Protein AF-A0A3D3LJ37-F1 (afdb_monomer)

Solvent-accessible surface area (backbone atoms only — not comparable to full-atom values): 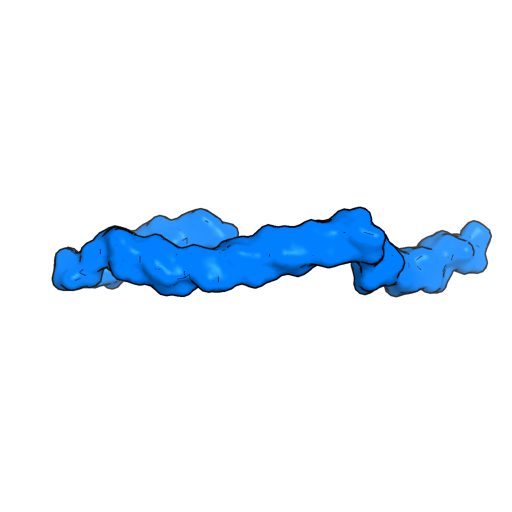3487 Å² total; per-residue (Å²): 114,70,68,61,54,53,53,50,56,76,73,48,57,86,89,60,51,69,67,58,58,52,60,66,46,46,66,58,51,52,52,51,52,50,50,51,52,50,40,69,78,41,49,60,82,73,42,53,61,57,47,66,72,64,66,77,116

Mean predicted aligned error: 5.88 Å

pLDDT: mean 88.25, std 9.01, range [52.41, 97.94]

Structure (mmCIF, N/CA/C/O backbone):
data_AF-A0A3D3LJ37-F1
#
_entry.id   AF-A0A3D3LJ37-F1
#
loop_
_atom_site.group_PDB
_atom_site.id
_atom_site.type_symbol
_atom_site.label_atom_id
_atom_site.label_alt_id
_atom_site.label_comp_id
_atom_site.label_asym_id
_atom_site.label_entity_id
_atom_site.label_seq_id
_atom_site.pdbx_PDB_ins_code
_atom_site.Cartn_x
_atom_site.Cartn_y
_atom_site.Cartn_z
_atom_site.occupancy
_atom_site.B_iso_or_equiv
_atom_site.auth_seq_id
_atom_site.auth_comp_id
_atom_site.auth_asym_id
_atom_site.auth_atom_id
_atom_site.pdbx_PDB_model_num
ATOM 1 N N . PHE A 1 1 ? -4.503 3.664 1.074 1.00 65.31 1 PHE A N 1
ATOM 2 C CA . PHE A 1 1 ? -5.275 2.548 1.666 1.00 65.31 1 PHE A CA 1
ATOM 3 C C . PHE A 1 1 ? -5.373 2.607 3.194 1.00 65.31 1 PHE A C 1
ATOM 5 O O . PHE A 1 1 ? -6.479 2.462 3.693 1.00 65.31 1 PHE A O 1
ATOM 12 N N . GLY A 1 2 ? -4.299 2.905 3.944 1.00 73.19 2 GLY A N 1
ATOM 13 C CA . GLY A 1 2 ? -4.357 2.981 5.420 1.00 73.19 2 GLY A CA 1
ATOM 14 C C . GLY A 1 2 ? -5.378 3.980 5.996 1.00 73.19 2 GLY A C 1
ATOM 15 O O . GLY A 1 2 ? -6.132 3.628 6.894 1.00 73.19 2 GLY A O 1
AT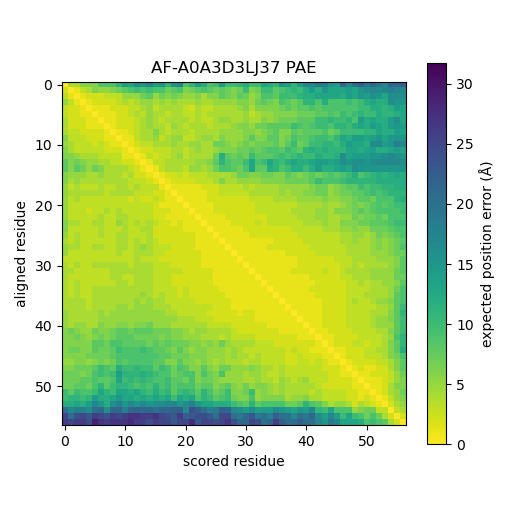OM 16 N N . PHE A 1 3 ? -5.484 5.188 5.427 1.00 79.38 3 PHE A N 1
ATOM 17 C CA . PHE A 1 3 ? -6.448 6.205 5.884 1.00 79.38 3 PHE A CA 1
ATOM 18 C C . PHE A 1 3 ? -7.916 5.757 5.807 1.00 79.38 3 PHE A C 1
ATOM 20 O O . PHE A 1 3 ? -8.689 6.040 6.717 1.00 79.38 3 PHE A O 1
ATOM 27 N N . ALA A 1 4 ? -8.293 5.003 4.769 1.00 84.19 4 ALA A N 1
ATOM 28 C CA . ALA A 1 4 ? -9.652 4.481 4.632 1.00 84.19 4 ALA A CA 1
ATOM 29 C C . ALA A 1 4 ? -9.987 3.454 5.729 1.00 84.19 4 ALA A C 1
ATOM 31 O O . ALA A 1 4 ? -11.119 3.400 6.199 1.00 84.19 4 ALA A O 1
ATOM 32 N N . LEU A 1 5 ? -8.995 2.680 6.186 1.00 83.94 5 LEU A N 1
ATOM 33 C CA . LEU A 1 5 ? -9.162 1.715 7.274 1.00 83.94 5 LEU A CA 1
ATOM 34 C C . LEU A 1 5 ? -9.403 2.411 8.621 1.00 83.94 5 LEU A C 1
ATOM 36 O O . LEU A 1 5 ? -10.243 1.972 9.403 1.00 83.94 5 LEU A O 1
ATOM 40 N N . PHE A 1 6 ? -8.698 3.518 8.875 1.00 82.31 6 PHE A N 1
ATOM 41 C CA . PHE A 1 6 ? -8.907 4.337 10.071 1.00 82.31 6 PHE A CA 1
ATOM 42 C C . PHE A 1 6 ? -10.259 5.052 10.051 1.00 82.31 6 PHE A C 1
ATOM 44 O O . PHE A 1 6 ? -10.927 5.104 11.081 1.00 82.31 6 PHE A O 1
ATOM 51 N N . TYR A 1 7 ? -10.704 5.518 8.881 1.00 85.00 7 TYR A N 1
ATOM 52 C CA . TYR A 1 7 ? -12.051 6.062 8.715 1.00 85.00 7 TYR A CA 1
ATOM 53 C C . TYR A 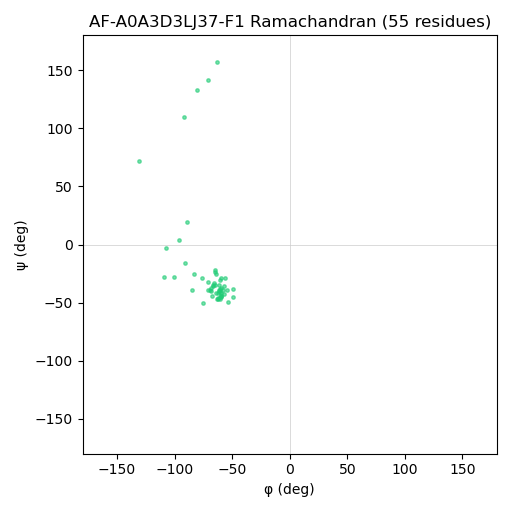1 7 ? -13.128 5.004 8.997 1.00 85.00 7 TYR A C 1
ATOM 55 O O . TYR A 1 7 ? -14.045 5.253 9.776 1.00 85.00 7 TYR A O 1
ATOM 63 N N . LEU A 1 8 ? -12.966 3.789 8.458 1.00 84.25 8 LEU A N 1
ATOM 64 C CA . LEU A 1 8 ? -13.856 2.660 8.748 1.00 84.25 8 LEU A CA 1
ATOM 65 C C . LEU A 1 8 ? -13.860 2.292 10.232 1.00 84.25 8 LEU A C 1
ATOM 67 O O . LEU A 1 8 ? -14.919 1.992 10.773 1.00 84.25 8 LEU A O 1
ATOM 71 N N . ARG A 1 9 ? -12.711 2.349 10.917 1.00 84.62 9 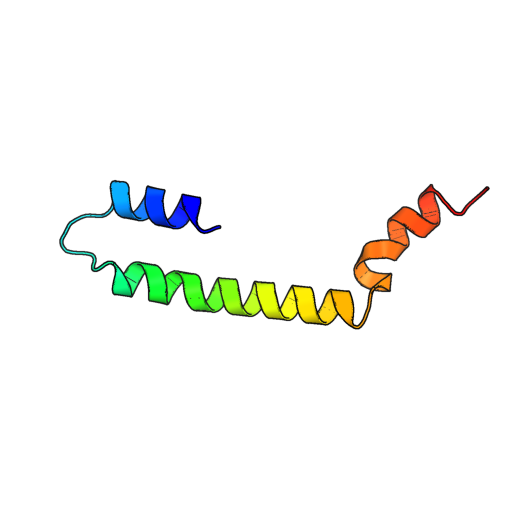ARG A N 1
ATOM 72 C CA . ARG A 1 9 ? -12.667 2.132 12.368 1.00 84.62 9 ARG A CA 1
ATOM 73 C C . ARG A 1 9 ? -13.383 3.242 13.142 1.00 84.62 9 ARG A C 1
ATOM 75 O O . ARG A 1 9 ? -14.004 2.931 14.150 1.00 84.62 9 ARG A O 1
ATOM 82 N N . GLY A 1 10 ? -13.328 4.488 12.671 1.00 85.31 10 GLY A N 1
ATOM 83 C CA . GLY A 1 10 ? -14.006 5.628 13.296 1.00 85.31 10 GLY A CA 1
ATOM 84 C C . GLY A 1 10 ? -15.536 5.532 13.293 1.00 85.31 10 GLY A C 1
ATOM 85 O O . GLY A 1 10 ? -16.172 6.097 14.175 1.00 85.31 10 GLY A O 1
ATOM 86 N N . VAL A 1 11 ? -16.121 4.790 12.347 1.00 87.19 11 VAL A N 1
ATOM 87 C CA . VAL A 1 11 ? -17.577 4.554 12.255 1.00 87.19 11 VAL A CA 1
ATOM 88 C C . VAL A 1 11 ? -17.991 3.127 12.642 1.00 87.19 11 VAL A C 1
ATOM 90 O O . VAL A 1 11 ? -19.178 2.807 12.640 1.00 87.19 11 VAL A O 1
ATOM 93 N N . ALA A 1 12 ? -17.032 2.247 12.949 1.00 87.06 12 ALA A N 1
ATOM 94 C CA . ALA A 1 12 ? -17.306 0.851 13.263 1.00 87.06 12 ALA A CA 1
ATOM 95 C C . ALA A 1 12 ? -17.766 0.684 14.723 1.00 87.06 12 ALA A C 1
ATOM 97 O O . ALA A 1 12 ? -17.096 1.182 15.630 1.00 87.06 12 ALA A O 1
ATOM 98 N N . PRO A 1 13 ? -18.846 -0.077 14.976 1.00 85.12 13 PRO A N 1
ATOM 99 C CA . PRO A 1 13 ? -19.328 -0.334 16.329 1.00 85.12 13 PRO A CA 1
ATOM 100 C C . PRO A 1 13 ? -18.298 -1.104 17.173 1.00 85.12 13 PRO A C 1
ATOM 102 O O . PRO A 1 13 ? -17.443 -1.823 16.645 1.00 85.12 13 PRO A O 1
ATOM 105 N N . ASP A 1 14 ? -18.400 -0.994 18.500 1.00 83.06 14 ASP A N 1
ATOM 106 C CA . ASP A 1 14 ? -17.472 -1.631 19.456 1.00 83.06 14 ASP A CA 1
ATOM 107 C C . ASP A 1 14 ? -17.515 -3.164 19.435 1.00 83.06 14 ASP A C 1
ATOM 109 O O . ASP A 1 14 ? -16.545 -3.830 19.801 1.00 83.06 14 ASP A O 1
ATOM 113 N N . SER A 1 15 ? -18.616 -3.739 18.945 1.00 86.75 15 SER A N 1
ATOM 114 C CA . SER A 1 15 ? -18.743 -5.176 18.691 1.00 86.75 15 SER A CA 1
ATOM 115 C C . SER A 1 15 ? -17.803 -5.675 17.589 1.00 86.75 15 SER A C 1
ATOM 117 O O . SER A 1 15 ? -17.452 -6.857 17.572 1.00 86.75 15 SER A O 1
ATOM 119 N N . LEU A 1 16 ? -17.366 -4.792 16.683 1.00 87.44 16 LEU A N 1
ATOM 120 C CA . LEU A 1 16 ? -16.436 -5.122 15.614 1.00 87.44 16 LEU A CA 1
ATOM 121 C C . LEU A 1 16 ? -15.009 -4.853 16.082 1.00 87.44 16 LEU A C 1
ATOM 123 O O . LEU A 1 16 ? -14.576 -3.707 16.211 1.00 87.44 16 LEU A O 1
ATOM 127 N N . LYS A 1 17 ? -14.238 -5.916 16.300 1.00 88.25 17 LYS A N 1
ATOM 128 C CA . LYS A 1 17 ? -12.849 -5.779 16.736 1.00 88.25 17 LYS A CA 1
ATOM 129 C C . LYS A 1 17 ? -11.995 -5.231 15.601 1.00 88.25 17 LYS A C 1
ATOM 131 O O . LYS A 1 17 ? -12.096 -5.669 14.455 1.00 88.25 17 LYS A O 1
ATOM 136 N N . THR A 1 18 ? -11.049 -4.363 15.943 1.00 86.12 18 THR A N 1
ATOM 137 C CA . THR A 1 18 ? -10.024 -3.853 15.022 1.00 86.12 18 THR A CA 1
ATOM 138 C C . THR A 1 18 ? -9.330 -4.985 14.250 1.00 86.12 18 THR A C 1
ATOM 140 O O . THR A 1 18 ? -9.122 -4.878 13.046 1.00 86.12 18 THR A O 1
ATOM 143 N N . SER A 1 19 ? -9.070 -6.131 14.888 1.00 88.38 19 SER A N 1
ATOM 144 C CA . SER A 1 19 ? -8.474 -7.306 14.235 1.00 88.38 19 SER A CA 1
ATOM 145 C C . SER A 1 19 ? -9.307 -7.886 13.084 1.00 88.38 19 SER A C 1
ATOM 147 O O . SER A 1 19 ? -8.732 -8.413 12.134 1.00 88.38 19 SER A O 1
ATOM 149 N N . GLN A 1 20 ? -10.639 -7.781 13.126 1.00 89.88 20 GLN A N 1
ATOM 150 C CA . GLN A 1 20 ? -11.518 -8.232 12.040 1.00 89.88 20 GLN A CA 1
ATOM 151 C C . GLN A 1 20 ? -11.399 -7.306 10.826 1.00 89.88 20 GLN A C 1
ATOM 153 O O . GLN A 1 20 ? -11.321 -7.781 9.696 1.00 89.88 20 GLN A O 1
ATOM 158 N N . ILE A 1 21 ? -11.289 -6.000 11.076 1.00 88.25 21 ILE A N 1
ATOM 159 C CA . ILE A 1 21 ? -11.064 -4.981 10.046 1.00 88.25 21 ILE A CA 1
ATOM 160 C C . ILE A 1 21 ? -9.710 -5.218 9.352 1.00 88.25 21 ILE A C 1
ATOM 162 O O . ILE A 1 21 ? -9.640 -5.266 8.124 1.00 88.25 21 ILE A O 1
ATOM 166 N N . TYR A 1 22 ? -8.645 -5.462 10.126 1.00 88.25 22 TYR A N 1
ATOM 167 C CA . TYR A 1 22 ? -7.323 -5.776 9.568 1.00 88.25 22 TYR A CA 1
ATOM 168 C C . TYR A 1 22 ? -7.310 -7.094 8.784 1.00 88.25 22 TYR A C 1
ATOM 170 O O . TYR A 1 22 ? -6.744 -7.158 7.696 1.00 88.25 22 TYR A O 1
ATOM 178 N N . ARG A 1 23 ? -7.969 -8.146 9.278 1.00 91.19 23 ARG A N 1
ATOM 179 C CA . ARG A 1 23 ? -8.074 -9.415 8.537 1.00 91.19 23 ARG A CA 1
ATOM 180 C C . ARG A 1 23 ? -8.796 -9.255 7.201 1.00 91.19 23 ARG A C 1
ATOM 182 O O . ARG A 1 23 ? -8.401 -9.909 6.244 1.00 91.19 23 ARG A O 1
ATOM 189 N N . GLY A 1 24 ? -9.799 -8.380 7.123 1.00 90.75 24 GLY A N 1
ATOM 190 C CA . GLY A 1 24 ? -10.503 -8.088 5.874 1.00 90.75 24 GLY A CA 1
ATOM 191 C C . GLY A 1 24 ? -9.634 -7.379 4.831 1.00 90.75 24 GLY A C 1
ATOM 192 O O . GLY A 1 24 ? -9.756 -7.664 3.644 1.00 90.75 24 GLY A O 1
ATOM 193 N N . VAL A 1 25 ? -8.726 -6.491 5.253 1.00 91.56 25 VAL A N 1
ATOM 194 C CA . VAL A 1 25 ? -7.880 -5.728 4.315 1.00 91.56 25 VAL A CA 1
ATOM 195 C C . VAL A 1 25 ? -6.639 -6.499 3.851 1.00 91.56 25 VAL A C 1
ATOM 197 O O . VAL A 1 25 ? -6.139 -6.247 2.756 1.00 91.56 25 VAL A O 1
ATOM 200 N N . ILE A 1 26 ? -6.147 -7.457 4.646 1.00 93.44 26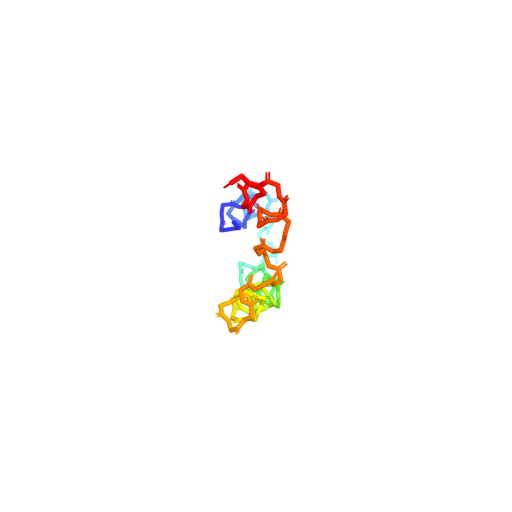 ILE A N 1
ATOM 201 C CA . ILE A 1 26 ? -4.920 -8.218 4.351 1.00 93.44 26 ILE A CA 1
ATOM 202 C C . ILE A 1 26 ? -4.929 -8.878 2.956 1.00 93.44 26 ILE A C 1
ATOM 204 O O . ILE A 1 26 ? -3.961 -8.666 2.225 1.00 93.44 26 ILE A O 1
ATOM 208 N N . PRO A 1 27 ? -5.975 -9.615 2.525 1.00 94.50 27 PRO A N 1
ATOM 209 C CA . PRO A 1 27 ? -5.998 -10.239 1.200 1.00 94.50 27 PRO A CA 1
ATOM 210 C C . PRO A 1 27 ? -5.833 -9.226 0.064 1.00 94.50 27 PRO A C 1
ATOM 212 O O . PRO A 1 27 ? -5.109 -9.473 -0.896 1.00 94.50 27 PRO A O 1
ATOM 215 N N . PHE A 1 28 ? -6.456 -8.054 0.201 1.00 92.56 28 PHE A N 1
ATOM 216 C CA . PHE A 1 28 ? -6.354 -6.988 -0.787 1.00 92.56 28 PHE A CA 1
ATOM 217 C C . PHE A 1 28 ? -4.937 -6.406 -0.847 1.00 92.56 28 PHE A C 1
ATOM 219 O O . PHE A 1 28 ? -4.384 -6.250 -1.932 1.00 92.56 28 PHE A O 1
ATOM 226 N N . VAL A 1 29 ? -4.310 -6.160 0.308 1.00 93.88 29 VAL A N 1
ATOM 227 C CA . VAL A 1 29 ? -2.919 -5.677 0.377 1.00 93.88 29 VAL A CA 1
ATOM 228 C C . VAL A 1 29 ? -1.950 -6.686 -0.241 1.00 93.88 29 VAL A C 1
ATOM 230 O O . VAL A 1 29 ? -1.042 -6.288 -0.967 1.00 93.88 29 VAL A O 1
ATOM 233 N N . ILE A 1 30 ? -2.158 -7.985 -0.014 1.00 96.81 30 ILE A N 1
ATOM 234 C CA . ILE A 1 30 ? -1.342 -9.042 -0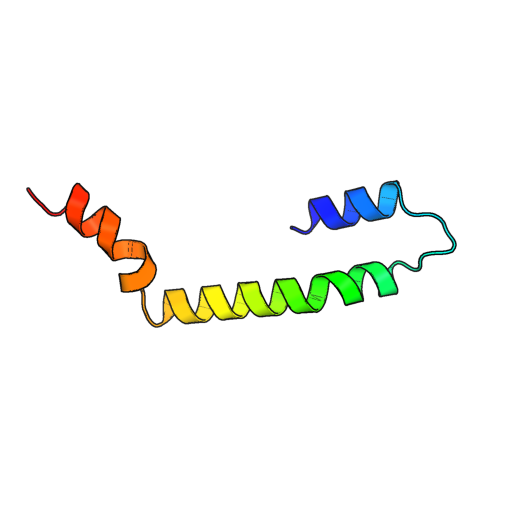.628 1.00 96.81 30 ILE A CA 1
ATOM 235 C C . ILE A 1 30 ? -1.441 -8.980 -2.156 1.00 96.81 30 ILE A C 1
ATOM 237 O O . ILE A 1 30 ? -0.412 -8.988 -2.828 1.00 96.81 30 ILE A O 1
ATOM 241 N N . ILE A 1 31 ? -2.654 -8.859 -2.706 1.00 96.56 31 ILE A N 1
ATOM 242 C CA . ILE A 1 31 ? -2.861 -8.732 -4.158 1.00 96.56 31 ILE A CA 1
ATOM 243 C C . ILE A 1 31 ? -2.170 -7.475 -4.698 1.00 96.56 31 ILE A C 1
ATOM 245 O O . ILE A 1 31 ? -1.541 -7.531 -5.752 1.00 96.56 31 ILE A O 1
ATOM 249 N N . GLN A 1 32 ? -2.235 -6.353 -3.978 1.00 94.31 32 GLN A N 1
ATOM 250 C CA . GLN A 1 32 ? -1.566 -5.117 -4.389 1.00 94.31 32 GLN A CA 1
ATOM 251 C C . GLN A 1 32 ? -0.046 -5.259 -4.432 1.00 94.31 32 GLN A C 1
ATOM 253 O O . GLN A 1 32 ? 0.575 -4.860 -5.415 1.00 94.31 32 GLN A O 1
ATOM 258 N N . ILE A 1 33 ? 0.553 -5.841 -3.390 1.00 97.00 33 ILE A N 1
ATOM 259 C CA . ILE A 1 33 ? 2.000 -6.085 -3.342 1.00 97.00 33 ILE A CA 1
ATOM 260 C C . ILE A 1 33 ? 2.408 -7.045 -4.462 1.00 97.00 33 ILE A C 1
ATOM 262 O O . ILE A 1 33 ? 3.403 -6.803 -5.140 1.00 97.00 33 ILE A O 1
ATOM 266 N N . PHE A 1 34 ? 1.620 -8.095 -4.699 1.00 97.88 34 PHE A N 1
ATOM 267 C CA . PHE A 1 34 ? 1.847 -9.014 -5.809 1.00 97.88 34 PHE A CA 1
ATOM 268 C C . PHE A 1 34 ? 1.799 -8.296 -7.164 1.00 97.88 34 PHE A C 1
ATOM 270 O O . PHE A 1 34 ? 2.695 -8.477 -7.982 1.00 97.88 34 PHE A O 1
ATOM 277 N N . MET A 1 35 ? 0.810 -7.426 -7.389 1.00 96.88 35 MET A N 1
ATOM 278 C CA . MET A 1 35 ? 0.738 -6.620 -8.609 1.00 96.88 35 MET A CA 1
ATOM 279 C C . MET A 1 35 ? 1.960 -5.715 -8.775 1.00 96.88 35 MET A C 1
ATOM 281 O O . MET A 1 35 ? 2.521 -5.658 -9.865 1.00 96.88 35 MET A O 1
ATOM 285 N N . LEU A 1 36 ? 2.400 -5.040 -7.709 1.00 96.31 36 LEU A N 1
ATOM 286 C CA . LEU A 1 36 ? 3.614 -4.221 -7.752 1.00 96.31 36 LEU A CA 1
ATOM 287 C C .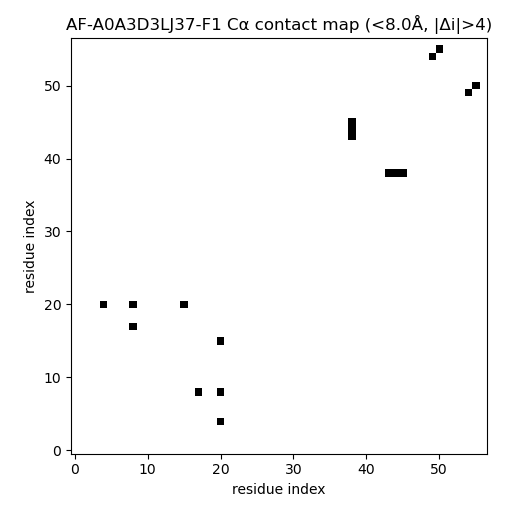 LEU A 1 36 ? 4.838 -5.059 -8.121 1.00 96.31 36 LEU A C 1
ATOM 289 O O . LEU A 1 36 ? 5.637 -4.632 -8.947 1.00 96.31 36 LEU A O 1
ATOM 293 N N . PHE A 1 37 ? 4.960 -6.263 -7.561 1.00 97.94 37 PHE A N 1
ATOM 294 C CA . PHE A 1 37 ? 6.039 -7.181 -7.909 1.00 97.94 37 PHE A CA 1
ATOM 295 C C . PHE A 1 37 ? 6.006 -7.558 -9.396 1.00 97.94 37 PHE A C 1
ATOM 297 O O . PHE A 1 37 ? 7.029 -7.484 -10.072 1.00 97.94 37 PHE A O 1
ATOM 304 N N . VAL A 1 38 ? 4.826 -7.887 -9.929 1.00 97.38 38 VAL A N 1
ATOM 305 C CA . VAL A 1 38 ? 4.648 -8.178 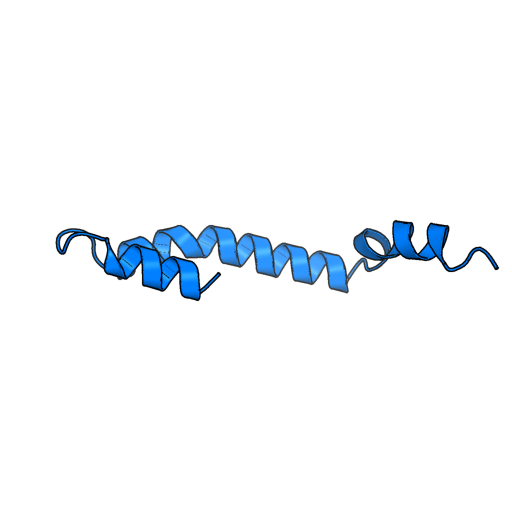-11.359 1.00 97.38 38 VAL A CA 1
ATOM 306 C C . VAL A 1 38 ? 5.041 -6.979 -12.224 1.00 97.38 38 VAL A C 1
ATOM 308 O O . VAL A 1 38 ? 5.764 -7.162 -13.196 1.00 97.38 38 VAL A O 1
ATOM 311 N N . LEU A 1 39 ? 4.632 -5.760 -11.865 1.00 96.00 39 LEU A N 1
ATOM 312 C CA . LEU A 1 39 ? 4.979 -4.548 -12.618 1.00 96.00 39 LEU A CA 1
ATOM 313 C C . LEU A 1 39 ? 6.481 -4.240 -12.593 1.00 96.00 39 LEU A C 1
ATOM 315 O O . LEU A 1 39 ? 7.014 -3.754 -13.583 1.00 96.00 39 LEU A O 1
ATOM 319 N N . VAL A 1 40 ? 7.167 -4.529 -11.484 1.00 95.75 40 VAL A N 1
ATOM 320 C CA . VAL A 1 40 ? 8.627 -4.367 -11.392 1.00 95.75 40 VAL A CA 1
ATOM 321 C C . VAL A 1 40 ? 9.352 -5.387 -12.271 1.00 95.75 40 VAL A C 1
ATOM 323 O O . VAL A 1 40 ? 10.345 -5.043 -12.905 1.00 95.75 40 VAL A O 1
ATOM 326 N N . MET A 1 41 ? 8.862 -6.628 -12.326 1.00 97.31 41 MET A N 1
ATOM 327 C CA . MET A 1 41 ? 9.457 -7.686 -13.151 1.00 97.31 41 MET A CA 1
ATOM 328 C C . MET A 1 41 ? 9.136 -7.536 -14.646 1.00 97.31 41 MET A C 1
ATOM 330 O O . MET A 1 41 ? 9.935 -7.960 -15.477 1.00 97.31 41 MET A O 1
ATOM 334 N N . TYR A 1 42 ? 7.987 -6.944 -14.978 1.00 96.12 42 TYR A N 1
ATOM 335 C CA . TYR A 1 42 ? 7.482 -6.756 -16.341 1.00 96.12 42 TYR A CA 1
ATOM 336 C C . TYR A 1 42 ? 7.034 -5.298 -16.549 1.00 96.12 42 TYR A C 1
ATOM 338 O O . TYR A 1 42 ? 5.827 -5.014 -16.591 1.00 96.12 42 TYR A O 1
ATOM 346 N N . PRO A 1 43 ? 7.984 -4.349 -16.639 1.00 92.62 43 PRO A N 1
ATOM 347 C CA . PRO A 1 43 ? 7.683 -2.919 -16.720 1.00 92.62 43 PRO A CA 1
ATOM 348 C C . PRO A 1 43 ? 6.818 -2.559 -17.933 1.00 92.62 43 PRO A C 1
ATOM 350 O O . PRO A 1 43 ? 5.985 -1.647 -17.840 1.00 92.62 43 PRO A O 1
ATOM 353 N N . GLU A 1 44 ? 6.924 -3.326 -19.022 1.00 93.00 44 GLU A N 1
ATOM 354 C CA . GLU A 1 44 ? 6.187 -3.123 -20.272 1.00 93.00 44 GLU A CA 1
ATOM 355 C C . GLU A 1 44 ? 4.668 -3.110 -20.058 1.00 93.00 44 GLU A C 1
ATOM 357 O O . GLU A 1 44 ? 3.953 -2.402 -20.766 1.00 93.00 44 GLU A O 1
ATOM 362 N N . ILE A 1 45 ? 4.161 -3.824 -19.043 1.00 92.88 45 ILE A N 1
ATOM 363 C CA . ILE A 1 45 ? 2.731 -3.838 -18.689 1.00 92.88 45 ILE A CA 1
ATOM 364 C C . ILE A 1 45 ? 2.222 -2.416 -18.397 1.00 92.88 45 ILE A C 1
ATOM 366 O O . ILE A 1 45 ? 1.084 -2.081 -18.733 1.00 92.88 45 ILE A O 1
ATOM 370 N N . SER A 1 46 ? 3.062 -1.571 -17.794 1.00 92.38 46 SER A N 1
ATOM 371 C CA . SER A 1 46 ? 2.725 -0.184 -17.448 1.00 92.38 46 SER A CA 1
ATOM 372 C C . SER A 1 46 ? 3.269 0.855 -18.428 1.00 92.38 46 SER A C 1
ATOM 374 O O . SER A 1 46 ? 2.650 1.908 -18.587 1.00 92.38 46 SER A O 1
ATOM 376 N N . THR A 1 47 ? 4.387 0.580 -19.106 1.00 91.94 47 THR A N 1
ATOM 377 C CA . THR A 1 47 ? 5.050 1.574 -19.966 1.00 91.94 47 THR A CA 1
ATOM 378 C C . THR A 1 47 ? 4.590 1.541 -21.418 1.00 91.94 47 THR A C 1
ATOM 380 O O . THR A 1 47 ? 4.774 2.538 -22.111 1.00 91.94 47 THR A O 1
ATOM 383 N N . TRP A 1 48 ? 3.920 0.476 -21.880 1.00 92.06 48 TRP A N 1
ATOM 384 C CA . TRP A 1 48 ? 3.600 0.324 -23.308 1.00 92.06 48 TRP A CA 1
ATOM 385 C C . TRP A 1 48 ? 2.840 1.520 -23.907 1.00 92.06 48 TRP A C 1
ATOM 387 O O . TRP A 1 48 ? 3.094 1.915 -25.044 1.00 92.06 48 TRP A O 1
ATOM 397 N N . LEU A 1 49 ? 1.898 2.103 -23.156 1.00 88.81 49 LEU A N 1
ATOM 398 C CA . LEU A 1 49 ? 1.090 3.229 -23.617 1.00 88.81 49 LEU A CA 1
ATOM 399 C C . LEU A 1 49 ? 1.888 4.547 -23.613 1.00 88.81 49 LEU A C 1
ATOM 401 O O . LEU A 1 49 ? 1.905 5.206 -24.655 1.00 88.81 49 LEU A O 1
ATOM 405 N N . PRO A 1 50 ? 2.575 4.935 -22.517 1.00 89.12 50 PRO A N 1
ATOM 406 C CA . PRO A 1 50 ? 3.541 6.033 -22.539 1.00 89.12 50 PRO A CA 1
ATOM 407 C C . PRO A 1 50 ? 4.554 5.928 -23.683 1.00 89.12 50 PRO A C 1
ATOM 409 O O . PRO A 1 50 ? 4.753 6.905 -24.402 1.00 89.12 50 PRO A O 1
ATOM 412 N N . ASP A 1 51 ? 5.117 4.743 -23.920 1.00 90.25 51 ASP A N 1
ATOM 413 C CA . ASP A 1 51 ? 6.087 4.519 -24.994 1.00 90.25 51 ASP A CA 1
ATOM 414 C C . ASP A 1 51 ? 5.469 4.811 -26.371 1.00 90.25 51 ASP A C 1
ATOM 416 O O . ASP A 1 51 ? 6.092 5.438 -27.224 1.00 90.25 51 ASP A O 1
ATOM 420 N N . LYS A 1 52 ? 4.202 4.441 -26.597 1.00 88.06 52 LYS A N 1
ATOM 421 C CA . LYS A 1 52 ? 3.496 4.75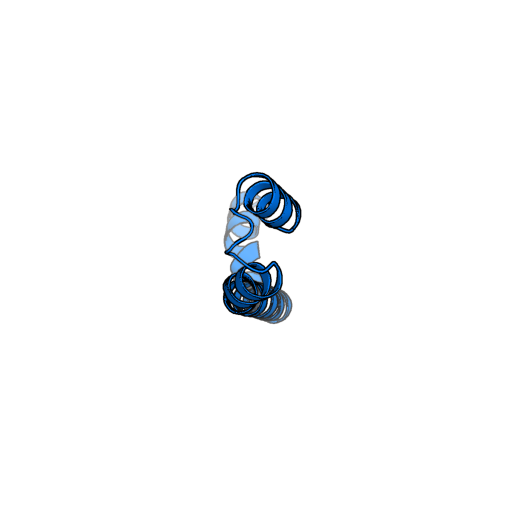1 -27.854 1.00 88.06 52 LYS A CA 1
ATOM 422 C C . LYS A 1 52 ? 3.145 6.228 -28.021 1.00 88.06 52 LYS A C 1
ATOM 424 O O . LYS A 1 52 ? 3.077 6.695 -29.159 1.00 88.06 52 LYS A O 1
ATOM 429 N N . LEU A 1 53 ? 2.877 6.936 -26.927 1.00 91.06 53 LEU A N 1
ATOM 430 C CA . LEU A 1 53 ? 2.455 8.338 -26.953 1.00 91.06 53 LEU A CA 1
ATOM 431 C C . LEU A 1 53 ? 3.639 9.306 -27.024 1.00 91.06 53 LEU A C 1
ATOM 433 O O . LEU A 1 53 ? 3.554 10.308 -27.732 1.00 91.06 53 LEU A O 1
ATOM 437 N N . PHE A 1 54 ? 4.726 9.009 -26.313 1.00 87.88 54 PHE A N 1
ATOM 438 C CA . PHE A 1 54 ? 5.840 9.937 -26.118 1.00 87.88 54 PHE A CA 1
ATOM 439 C C . PHE A 1 54 ? 7.110 9.541 -26.876 1.00 87.88 54 PHE A C 1
ATOM 441 O O . PHE A 1 54 ? 7.850 10.426 -27.286 1.00 87.88 54 PHE A O 1
ATOM 448 N N . ASN A 1 55 ? 7.344 8.251 -27.137 1.00 72.00 55 ASN A N 1
ATOM 449 C CA . ASN A 1 55 ? 8.566 7.767 -27.798 1.00 72.00 55 ASN A CA 1
ATOM 450 C C . ASN A 1 55 ? 8.443 7.718 -29.339 1.00 72.00 55 ASN A C 1
ATOM 452 O O . ASN A 1 55 ? 9.155 6.973 -30.008 1.00 72.00 55 ASN A O 1
ATOM 456 N N . LYS A 1 56 ? 7.474 8.451 -29.913 1.00 58.38 56 LYS A N 1
ATOM 457 C CA . LYS A 1 56 ? 7.187 8.488 -31.361 1.00 58.38 56 LYS A CA 1
ATOM 458 C C . LYS A 1 56 ? 7.850 9.673 -32.091 1.00 58.38 56 LYS A C 1
ATOM 460 O O . LYS A 1 56 ? 7.627 9.828 -33.290 1.00 58.38 56 LYS A O 1
ATOM 465 N N . TYR A 1 57 ? 8.657 10.479 -31.402 1.00 52.41 57 TYR A N 1
ATOM 466 C CA . TYR A 1 57 ? 9.437 11.572 -31.993 1.00 52.41 57 TYR A CA 1
ATOM 467 C C . TYR A 1 57 ? 10.927 11.348 -31.774 1.00 52.41 57 TYR A C 1
ATOM 469 O O . TYR A 1 57 ? 11.303 11.112 -30.606 1.00 52.41 57 TYR A O 1
#

Foldseek 3Di:
DVVVLVVCVVPDDPVDDSVNSVVVCVVVVVVVVVVVVVCVVPVCVPCVVVCVPPVPD

Secondary structure (DSSP, 8-state):
-HHHHHHHHHHS-TTS-HHHHHHHHHHHHHHHHHHHHHHHH-THHHHHHHHHHHTT-

Sequence (57 aa):
FGFALFYLRGVAPDSLKTSQIYRGVIPFVIIQIFMLFVLVMYPEISTWLPDKLFNKY

Radius of gyration: 18.25 Å; Cα contacts (8 Å, |Δi|>4): 9; chains: 1; bounding box: 29×22×51 Å